Protein AF-A0A3D4M344-F1 (afdb_monomer)

Mean predicted aligned error: 6.89 Å

Secondary structure (DSSP, 8-state):
--GGGGS-GGGGTTS--TT--TTTTHHHHHHHHHHH--HHHHHHHHHHH-HHHHHHHHTT-S---HHHHHHHHHHHT--STT-TTT-----

Structure (mmCIF, N/CA/C/O backbone):
data_AF-A0A3D4M344-F1
#
_entry.id   AF-A0A3D4M344-F1
#
loop_
_atom_site.group_PDB
_atom_site.id
_atom_site.type_symbol
_atom_site.label_atom_id
_atom_site.label_alt_id
_atom_site.label_comp_id
_atom_site.label_asym_id
_atom_site.label_entity_id
_atom_site.label_seq_id
_atom_site.pdbx_PDB_ins_code
_atom_site.Cartn_x
_atom_site.Cartn_y
_atom_site.Cartn_z
_atom_site.occupancy
_atom_site.B_iso_or_equiv
_atom_site.auth_seq_id
_atom_site.auth_comp_id
_atom_site.auth_asym_id
_atom_site.auth_atom_id
_atom_site.pdbx_PDB_model_num
ATOM 1 N N . MET A 1 1 ? 8.599 -2.402 -22.671 1.00 42.34 1 MET A N 1
ATOM 2 C CA . MET A 1 1 ? 9.293 -1.695 -21.572 1.00 42.34 1 MET A CA 1
ATOM 3 C C . MET A 1 1 ? 9.049 -2.473 -20.289 1.00 42.34 1 MET A C 1
ATOM 5 O O . MET A 1 1 ? 7.898 -2.801 -20.043 1.00 42.34 1 MET A O 1
ATOM 9 N N . HIS A 1 2 ? 10.089 -2.842 -19.532 1.00 45.44 2 HIS A N 1
ATOM 10 C CA . HIS A 1 2 ? 9.912 -3.547 -18.256 1.00 45.44 2 HIS A CA 1
ATOM 11 C C . HIS A 1 2 ? 9.361 -2.562 -17.208 1.00 45.44 2 HIS A C 1
ATOM 13 O O . HIS A 1 2 ? 10.069 -1.614 -16.868 1.00 45.44 2 HIS A O 1
ATOM 19 N N . PRO A 1 3 ? 8.143 -2.768 -16.675 1.00 53.88 3 PRO A N 1
ATOM 20 C CA . PRO A 1 3 ? 7.522 -1.835 -15.728 1.00 53.88 3 PRO A CA 1
ATOM 21 C C . PRO A 1 3 ? 8.324 -1.679 -14.421 1.00 53.88 3 PRO A C 1
ATOM 23 O O . PRO A 1 3 ? 8.223 -0.667 -13.737 1.00 53.88 3 PRO A O 1
ATOM 26 N N . LEU A 1 4 ? 9.213 -2.631 -14.121 1.00 53.47 4 LEU A N 1
ATOM 27 C CA . LEU A 1 4 ? 10.108 -2.601 -12.961 1.00 53.47 4 LEU A CA 1
ATOM 28 C C . LEU A 1 4 ? 11.138 -1.464 -12.992 1.00 53.47 4 LEU A C 1
ATOM 30 O O . LEU A 1 4 ? 11.501 -0.974 -11.933 1.00 53.47 4 LEU A O 1
ATOM 34 N N . ALA A 1 5 ? 11.572 -1.004 -14.172 1.00 53.16 5 ALA A N 1
ATOM 35 C CA . ALA A 1 5 ? 12.565 0.073 -14.280 1.00 53.16 5 ALA A CA 1
ATOM 36 C C . ALA A 1 5 ? 12.030 1.441 -13.811 1.00 53.16 5 ALA A C 1
ATOM 38 O O . ALA A 1 5 ? 12.799 2.381 -13.634 1.00 53.16 5 ALA A O 1
ATOM 39 N N . GLN A 1 6 ? 10.710 1.564 -13.639 1.00 56.19 6 GLN A N 1
ATOM 40 C CA . GLN A 1 6 ? 10.058 2.782 -13.158 1.00 56.19 6 GLN A CA 1
ATOM 41 C C . GLN A 1 6 ? 9.797 2.765 -11.646 1.00 56.19 6 GLN A C 1
ATOM 43 O O . GLN A 1 6 ? 9.512 3.816 -11.068 1.00 56.19 6 GLN A O 1
ATOM 48 N N . LEU A 1 7 ? 9.905 1.598 -11.001 1.00 61.34 7 LEU A N 1
ATOM 49 C CA . LEU A 1 7 ? 9.912 1.495 -9.546 1.00 61.34 7 LEU A CA 1
ATOM 50 C C . LEU A 1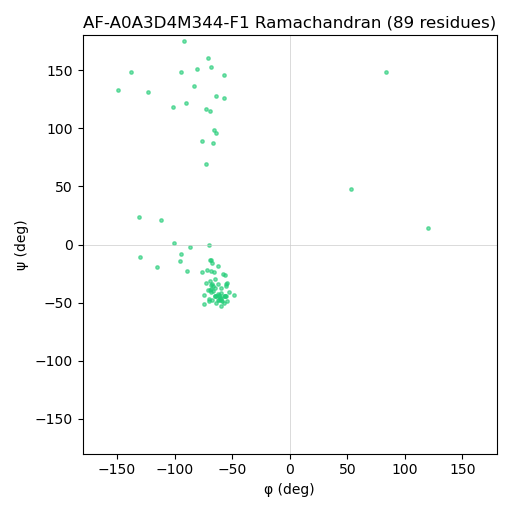 7 ? 11.336 1.769 -9.051 1.00 61.34 7 LEU A C 1
ATOM 52 O O . LEU A 1 7 ? 12.305 1.298 -9.640 1.00 61.34 7 LEU A O 1
ATOM 56 N N . GLN A 1 8 ? 11.469 2.555 -7.980 1.00 63.25 8 GLN A N 1
ATOM 57 C CA . GLN A 1 8 ? 12.775 2.824 -7.377 1.00 63.25 8 GLN A CA 1
ATOM 58 C C . GLN A 1 8 ? 13.442 1.491 -6.989 1.00 63.25 8 GLN A C 1
ATOM 60 O O . GLN A 1 8 ? 12.812 0.711 -6.272 1.00 63.25 8 GLN A O 1
ATOM 65 N N . PRO A 1 9 ? 14.685 1.218 -7.432 1.00 59.00 9 PRO A N 1
ATOM 66 C CA . PRO A 1 9 ? 15.382 -0.036 -7.129 1.00 59.00 9 PRO A CA 1
ATOM 67 C C . PRO A 1 9 ? 15.452 -0.332 -5.623 1.00 59.00 9 PRO A C 1
ATOM 69 O O . PRO A 1 9 ? 15.331 -1.482 -5.205 1.00 59.00 9 PRO A O 1
ATOM 72 N N . ASP A 1 10 ? 15.548 0.722 -4.810 1.00 61.19 10 ASP A N 1
ATOM 73 C CA . ASP A 1 10 ? 15.670 0.652 -3.350 1.00 61.19 10 ASP A CA 1
ATOM 74 C C . ASP A 1 10 ? 14.395 0.166 -2.645 1.00 61.19 10 ASP A C 1
ATOM 76 O O . ASP A 1 10 ? 14.431 -0.191 -1.468 1.00 61.19 10 ASP A O 1
ATOM 80 N N . LEU A 1 11 ? 13.251 0.119 -3.335 1.00 60.28 11 LEU A N 1
ATOM 81 C CA . LEU A 1 11 ? 11.989 -0.311 -2.728 1.00 60.28 11 LEU A CA 1
ATOM 82 C C . LEU A 1 11 ? 12.011 -1.798 -2.322 1.00 60.28 11 LEU A C 1
ATOM 84 O O . LEU A 1 11 ? 11.274 -2.216 -1.425 1.00 60.28 11 LEU A O 1
ATOM 88 N N . PHE A 1 12 ? 12.871 -2.583 -2.972 1.00 66.12 12 PHE A N 1
ATOM 89 C CA . PHE A 1 12 ? 12.913 -4.038 -2.859 1.00 66.12 12 PHE A CA 1
ATOM 90 C C . PHE A 1 12 ? 14.323 -4.577 -2.597 1.00 66.12 12 PHE A C 1
ATOM 92 O O . PHE A 1 12 ? 14.594 -5.732 -2.910 1.00 66.12 12 PHE A O 1
ATOM 99 N N . TRP A 1 13 ? 15.230 -3.768 -2.043 1.00 63.25 13 TRP A N 1
ATOM 100 C CA . TRP A 1 13 ? 16.615 -4.186 -1.784 1.00 63.25 13 TRP A CA 1
ATOM 101 C C . TRP A 1 13 ? 16.710 -5.457 -0.911 1.00 63.25 13 TRP A C 1
ATOM 103 O O . TRP A 1 13 ? 17.676 -6.207 -1.019 1.00 63.25 13 TRP A O 1
ATOM 113 N N . ASP A 1 14 ? 15.694 -5.715 -0.078 1.00 59.31 14 ASP A N 1
ATOM 114 C CA . ASP A 1 14 ? 15.579 -6.877 0.808 1.00 59.31 14 ASP A CA 1
ATOM 115 C C . ASP A 1 14 ? 14.945 -8.121 0.152 1.00 59.31 14 ASP A C 1
ATOM 117 O O . ASP A 1 14 ? 14.843 -9.171 0.786 1.00 59.31 14 ASP A O 1
ATOM 121 N N . ILE A 1 15 ? 14.519 -8.032 -1.113 1.00 62.88 15 ILE A N 1
ATOM 122 C CA . ILE A 1 15 ? 13.826 -9.105 -1.832 1.00 62.88 15 ILE A CA 1
ATOM 123 C C . ILE A 1 15 ? 14.602 -9.426 -3.106 1.00 62.88 15 ILE A C 1
ATOM 125 O O . ILE A 1 15 ? 14.933 -8.542 -3.893 1.00 62.88 15 ILE A O 1
ATOM 129 N N . ASN A 1 16 ? 14.865 -10.710 -3.357 1.00 59.72 16 ASN A N 1
ATOM 130 C CA . ASN A 1 16 ? 15.448 -11.120 -4.628 1.00 59.72 16 ASN A CA 1
ATOM 131 C C . ASN A 1 16 ? 14.440 -10.852 -5.765 1.00 59.72 16 ASN A C 1
ATOM 133 O O . ASN A 1 16 ? 13.510 -11.621 -5.987 1.00 59.72 16 ASN A O 1
ATOM 137 N N . LEU A 1 17 ? 14.621 -9.730 -6.468 1.00 61.84 17 LEU A N 1
ATOM 138 C CA . LEU A 1 17 ? 13.751 -9.237 -7.542 1.00 61.84 17 LEU A CA 1
ATOM 139 C C . LEU A 1 17 ? 13.804 -10.065 -8.832 1.00 61.84 17 LEU A C 1
ATOM 141 O O . LEU A 1 17 ? 13.108 -9.735 -9.800 1.00 61.84 17 LEU A O 1
ATOM 145 N N . THR A 1 18 ? 14.615 -11.124 -8.877 1.00 53.78 18 THR A N 1
ATOM 146 C CA . THR A 1 18 ? 14.629 -12.065 -10.001 1.00 53.78 18 THR A CA 1
ATOM 147 C C . THR A 1 18 ? 13.295 -12.817 -10.056 1.00 53.78 18 THR A C 1
ATOM 149 O O . THR A 1 18 ? 13.115 -13.876 -9.470 1.00 53.78 18 THR A O 1
ATOM 152 N N . GLY A 1 19 ? 12.316 -12.224 -10.746 1.00 65.44 19 GLY A N 1
ATOM 153 C CA . GLY A 1 19 ? 10.973 -12.785 -10.914 1.00 65.44 19 GLY A CA 1
ATOM 154 C C . GLY A 1 19 ? 9.815 -11.939 -10.377 1.00 65.44 19 GLY A C 1
ATOM 155 O O . GLY A 1 19 ? 8.707 -12.472 -10.282 1.00 65.44 19 GLY A O 1
ATOM 156 N N . LEU A 1 20 ? 10.012 -10.649 -10.048 1.00 72.94 20 LEU A N 1
ATOM 157 C CA . LEU A 1 20 ? 8.898 -9.776 -9.644 1.00 72.94 20 LEU A CA 1
ATOM 158 C C . LEU A 1 20 ? 7.900 -9.579 -10.799 1.00 72.94 20 LEU A C 1
ATOM 160 O O . LEU A 1 20 ? 8.050 -8.730 -11.675 1.00 72.94 20 LEU A O 1
ATOM 164 N N . ASP A 1 21 ? 6.857 -10.394 -10.780 1.00 84.19 21 ASP A N 1
ATOM 165 C CA . ASP A 1 21 ? 5.698 -10.311 -11.662 1.00 84.19 21 ASP A CA 1
ATOM 166 C C . ASP A 1 21 ? 4.626 -9.408 -11.031 1.00 84.19 21 ASP A C 1
ATOM 168 O O . ASP A 1 21 ? 4.166 -9.676 -9.920 1.00 84.19 21 ASP A O 1
ATOM 172 N N . TRP A 1 22 ? 4.229 -8.345 -11.738 1.00 83.94 22 TRP A N 1
ATOM 173 C CA . TRP A 1 22 ? 3.233 -7.372 -11.272 1.00 83.94 22 TRP A CA 1
ATOM 174 C C . TRP A 1 22 ? 1.874 -8.015 -10.984 1.00 83.94 22 TRP A C 1
ATOM 176 O O . TRP A 1 22 ? 1.222 -7.713 -9.991 1.00 83.94 22 TRP A O 1
ATOM 186 N N . ASN A 1 23 ? 1.458 -8.988 -11.787 1.00 85.69 23 ASN A N 1
ATOM 187 C CA . ASN A 1 23 ? 0.172 -9.642 -11.585 1.00 85.69 23 ASN A CA 1
ATOM 188 C C . ASN A 1 23 ? 0.213 -10.607 -10.399 1.00 85.69 23 ASN A C 1
ATOM 190 O O . ASN A 1 23 ? -0.711 -10.616 -9.578 1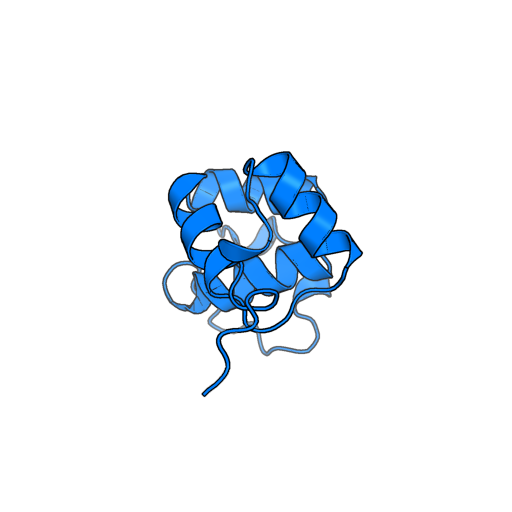.00 85.69 23 ASN A O 1
ATOM 194 N N . LYS A 1 24 ?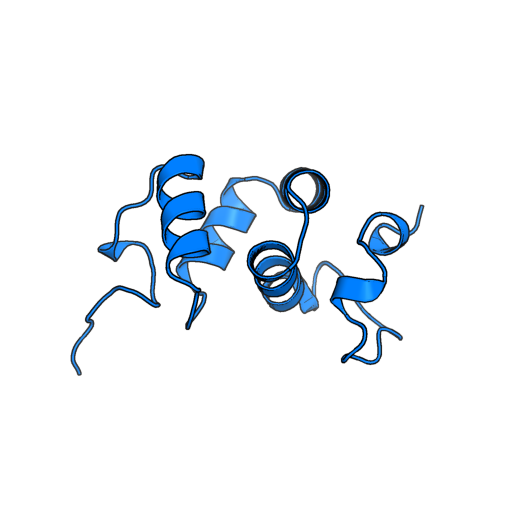 1.283 -11.403 -10.290 1.00 86.38 24 LYS A N 1
ATOM 195 C CA . LYS A 1 24 ? 1.429 -12.403 -9.217 1.00 86.38 24 LYS A CA 1
ATOM 196 C C . LYS A 1 24 ? 1.719 -11.765 -7.861 1.00 86.38 24 LYS A C 1
ATOM 198 O O . LYS A 1 24 ? 1.243 -12.267 -6.848 1.00 86.38 24 LYS A O 1
ATOM 203 N N . HIS A 1 25 ? 2.440 -10.646 -7.837 1.00 89.69 25 HIS A N 1
ATOM 204 C CA . HIS A 1 25 ? 2.915 -10.001 -6.607 1.00 89.69 25 HIS A CA 1
ATOM 205 C C . HIS A 1 25 ? 2.249 -8.650 -6.330 1.00 89.69 25 HIS A C 1
ATOM 207 O O . HIS A 1 25 ? 2.780 -7.848 -5.565 1.00 89.69 25 HIS A O 1
ATOM 213 N N . LYS A 1 26 ? 1.075 -8.386 -6.916 1.00 91.12 26 LYS A N 1
ATOM 214 C CA . LYS A 1 26 ? 0.354 -7.111 -6.772 1.00 91.12 26 LYS A CA 1
ATOM 215 C C . LYS A 1 26 ? 0.222 -6.622 -5.331 1.00 91.12 26 LYS A C 1
ATOM 217 O O . LYS A 1 26 ? 0.458 -5.451 -5.076 1.00 91.12 26 LYS A O 1
ATOM 222 N N . GLN A 1 27 ? -0.108 -7.504 -4.385 1.00 91.38 27 GLN A N 1
ATOM 223 C CA . GLN A 1 27 ? -0.261 -7.115 -2.982 1.00 91.38 27 GLN A CA 1
ATOM 224 C C . GLN A 1 27 ? 1.064 -6.624 -2.389 1.00 91.38 27 GLN A C 1
ATOM 226 O O . GLN A 1 27 ? 1.117 -5.514 -1.872 1.00 91.38 27 GLN A O 1
ATOM 231 N N . LEU A 1 28 ? 2.136 -7.404 -2.558 1.00 89.88 28 LEU A N 1
ATOM 232 C CA . LEU A 1 28 ? 3.479 -7.039 -2.110 1.00 89.88 28 LEU A CA 1
ATOM 233 C C . LEU A 1 28 ? 3.934 -5.706 -2.720 1.00 89.88 28 LEU A C 1
ATOM 235 O O . LEU A 1 28 ? 4.475 -4.857 -2.020 1.00 89.88 28 LEU A O 1
ATOM 239 N N . ILE A 1 29 ? 3.704 -5.506 -4.020 1.00 91.50 29 ILE A N 1
ATOM 240 C CA . ILE A 1 29 ? 4.077 -4.265 -4.710 1.00 91.50 29 ILE A CA 1
ATOM 241 C C . ILE A 1 29 ? 3.328 -3.073 -4.112 1.00 91.50 29 ILE A C 1
ATOM 243 O O . ILE A 1 29 ? 3.952 -2.063 -3.804 1.00 91.50 29 ILE A O 1
ATOM 247 N N . VAL A 1 30 ? 2.011 -3.185 -3.920 1.00 93.75 30 VAL A N 1
ATOM 248 C CA . VAL A 1 30 ? 1.195 -2.095 -3.365 1.00 93.75 30 VAL A CA 1
ATOM 249 C C . VAL A 1 30 ? 1.607 -1.760 -1.935 1.00 93.75 30 VAL A C 1
ATOM 251 O O . VAL A 1 30 ? 1.776 -0.583 -1.630 1.00 93.75 30 VAL A O 1
ATOM 254 N N . GLU A 1 31 ? 1.825 -2.767 -1.087 1.00 92.69 31 GLU A N 1
ATOM 255 C CA . GLU A 1 31 ? 2.309 -2.574 0.286 1.00 92.69 31 GLU A CA 1
ATOM 256 C C . GLU A 1 31 ? 3.645 -1.816 0.294 1.00 92.69 31 GLU A C 1
ATOM 258 O O . GLU A 1 31 ? 3.757 -0.763 0.918 1.00 92.69 31 GLU A O 1
ATOM 263 N N . ARG A 1 32 ? 4.630 -2.255 -0.502 1.00 90.69 32 ARG A N 1
ATOM 264 C CA . ARG A 1 32 ? 5.946 -1.594 -0.563 1.00 90.69 32 ARG A CA 1
ATOM 265 C C . ARG A 1 32 ? 5.892 -0.180 -1.123 1.00 90.69 32 ARG A C 1
ATOM 267 O O . ARG A 1 32 ? 6.626 0.693 -0.661 1.00 90.69 32 ARG A O 1
ATOM 274 N N . VAL A 1 33 ? 5.037 0.061 -2.114 1.00 92.75 33 VAL A N 1
ATOM 275 C CA . VAL A 1 33 ? 4.863 1.396 -2.697 1.00 92.75 33 VAL A CA 1
ATOM 276 C C . VAL A 1 33 ? 4.213 2.352 -1.701 1.00 92.75 33 VAL A C 1
ATOM 278 O O . VAL A 1 33 ? 4.587 3.520 -1.684 1.00 92.75 33 VAL A O 1
ATOM 281 N N . LEU A 1 34 ? 3.294 1.880 -0.859 1.00 93.25 34 LEU A N 1
ATOM 282 C CA . LEU A 1 34 ? 2.715 2.701 0.206 1.00 93.25 34 LEU A CA 1
ATOM 283 C C . LEU A 1 34 ? 3.727 2.992 1.314 1.00 93.25 34 LEU A C 1
ATOM 285 O O . LEU A 1 34 ? 3.876 4.145 1.698 1.00 93.25 34 LEU A O 1
ATOM 289 N N . GLU A 1 35 ? 4.452 1.975 1.778 1.00 91.00 35 GLU A N 1
ATOM 290 C CA . GLU A 1 35 ? 5.383 2.111 2.905 1.00 91.00 35 GLU A CA 1
ATOM 291 C C . GLU A 1 35 ? 6.623 2.951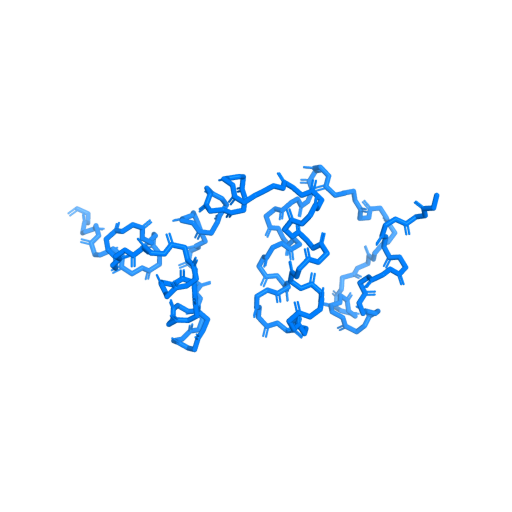 2.573 1.00 91.00 35 GLU A C 1
ATOM 293 O O . GLU A 1 35 ? 7.139 3.681 3.421 1.00 91.00 35 GLU A O 1
ATOM 298 N N . ARG A 1 36 ? 7.167 2.796 1.359 1.00 88.62 36 ARG A N 1
ATOM 299 C CA . ARG A 1 36 ? 8.498 3.322 0.997 1.00 88.62 36 ARG A CA 1
ATOM 300 C C . ARG A 1 36 ? 8.507 4.128 -0.298 1.00 88.62 36 ARG A C 1
ATOM 302 O O . ARG A 1 36 ? 9.523 4.735 -0.631 1.00 88.62 36 ARG A O 1
ATOM 309 N N . GLY A 1 37 ? 7.421 4.101 -1.065 1.00 87.56 37 GLY A N 1
ATOM 310 C CA . GLY A 1 37 ? 7.384 4.674 -2.403 1.00 87.56 37 GLY A CA 1
ATOM 311 C C . GLY A 1 37 ? 7.180 6.183 -2.398 1.00 87.56 37 GLY A C 1
ATOM 312 O O . GLY A 1 37 ? 6.524 6.763 -1.537 1.00 87.56 37 GLY A O 1
ATOM 313 N N . SER A 1 38 ? 7.713 6.838 -3.427 1.00 90.75 38 SER A N 1
ATOM 314 C CA . SER A 1 38 ? 7.351 8.224 -3.720 1.00 90.75 38 SER A CA 1
ATOM 315 C C . SER A 1 38 ? 5.918 8.324 -4.260 1.00 90.75 38 SER A C 1
ATOM 317 O O . SER A 1 38 ? 5.391 7.371 -4.840 1.00 90.75 38 SER A O 1
ATOM 319 N N . TYR A 1 39 ? 5.313 9.515 -4.193 1.00 91.81 39 TYR A N 1
ATOM 320 C CA . TYR A 1 39 ? 4.015 9.765 -4.834 1.00 91.81 39 TYR A CA 1
ATOM 321 C C . TYR A 1 39 ? 4.031 9.441 -6.338 1.00 91.81 39 TYR A C 1
ATOM 323 O O . TYR A 1 39 ? 3.065 8.900 -6.869 1.00 91.81 39 TYR A O 1
ATOM 331 N N . LYS A 1 40 ? 5.153 9.691 -7.028 1.00 91.88 40 LYS A N 1
ATOM 332 C CA . LYS A 1 40 ? 5.328 9.311 -8.438 1.00 91.88 40 LYS A CA 1
ATOM 333 C C . LYS A 1 40 ? 5.214 7.794 -8.625 1.00 91.88 40 LYS A C 1
ATOM 335 O O . LYS A 1 40 ? 4.506 7.340 -9.518 1.00 91.88 40 LYS A O 1
ATOM 340 N N . THR A 1 41 ? 5.873 7.020 -7.767 1.00 88.31 41 THR A N 1
ATOM 341 C CA . THR A 1 41 ? 5.817 5.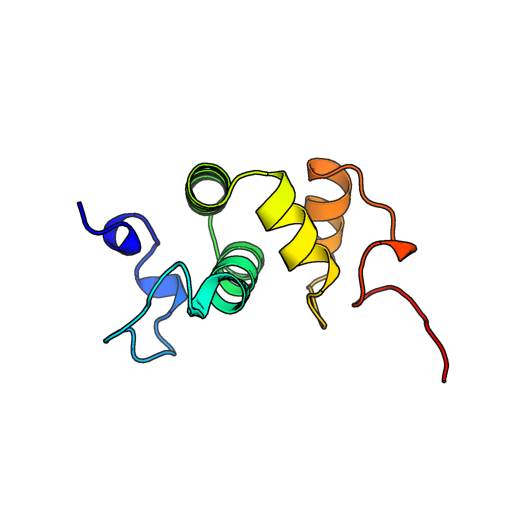550 -7.770 1.00 88.31 41 THR A CA 1
ATOM 342 C C . THR A 1 41 ? 4.396 5.051 -7.501 1.00 88.31 41 THR A C 1
ATOM 344 O O . THR A 1 41 ? 3.907 4.150 -8.185 1.00 88.31 41 THR A O 1
ATOM 347 N N . PHE A 1 42 ? 3.704 5.677 -6.548 1.00 94.44 42 PHE A N 1
ATOM 348 C CA . PHE A 1 42 ? 2.300 5.398 -6.260 1.00 94.44 42 PHE A CA 1
ATOM 349 C C . PHE A 1 42 ? 1.401 5.648 -7.477 1.00 94.44 42 PHE A C 1
ATOM 351 O O . PHE A 1 42 ? 0.606 4.782 -7.831 1.00 94.44 42 PHE A O 1
ATOM 358 N N . ARG A 1 43 ? 1.580 6.774 -8.177 1.00 95.00 43 ARG A N 1
ATOM 359 C CA . ARG A 1 43 ? 0.829 7.102 -9.401 1.00 95.00 43 ARG A CA 1
ATOM 360 C C . ARG A 1 43 ? 1.060 6.097 -10.526 1.00 95.00 43 ARG A C 1
ATOM 362 O O . ARG A 1 43 ? 0.089 5.642 -11.112 1.00 95.00 43 ARG A O 1
ATOM 369 N N . ILE A 1 44 ? 2.303 5.676 -10.762 1.00 93.06 44 ILE A N 1
ATOM 370 C CA . ILE A 1 44 ? 2.617 4.618 -11.743 1.00 93.06 44 ILE A CA 1
ATOM 371 C C . ILE A 1 44 ? 1.904 3.308 -11.377 1.00 93.06 44 ILE A C 1
ATOM 373 O O . ILE A 1 44 ? 1.357 2.617 -12.233 1.00 93.06 44 ILE A O 1
ATOM 377 N N . THR A 1 45 ? 1.889 2.974 -10.088 1.00 93.50 45 THR A N 1
ATOM 378 C CA . THR A 1 45 ? 1.234 1.762 -9.580 1.00 93.50 45 THR A CA 1
ATOM 379 C C . THR A 1 45 ? -0.287 1.835 -9.750 1.00 93.50 45 THR A C 1
ATOM 381 O O . THR A 1 45 ? -0.912 0.852 -10.151 1.00 93.50 45 THR A O 1
ATOM 384 N N . GLU A 1 46 ? -0.887 3.002 -9.503 1.00 95.38 46 GLU A N 1
ATOM 385 C CA . GLU A 1 46 ? -2.306 3.256 -9.767 1.00 95.38 46 GLU A CA 1
ATOM 386 C C . GLU A 1 46 ? -2.631 3.189 -11.264 1.00 95.38 46 GLU A C 1
ATOM 388 O O . GLU A 1 46 ? -3.624 2.571 -11.633 1.00 95.38 46 GLU A O 1
ATOM 393 N N . GLU A 1 47 ? -1.807 3.780 -12.128 1.00 94.88 47 GLU A N 1
ATOM 394 C CA . GLU A 1 47 ? -1.983 3.739 -13.586 1.00 94.88 47 GLU A CA 1
ATOM 395 C C . GLU A 1 47 ? -1.896 2.308 -14.129 1.00 94.88 47 GLU A C 1
ATOM 397 O O . GLU A 1 47 ? -2.618 1.958 -15.061 1.00 94.88 47 GLU A O 1
ATOM 402 N N . HIS A 1 48 ? -1.056 1.465 -13.523 1.00 93.25 48 HIS A N 1
ATOM 403 C CA . HIS A 1 48 ? -0.898 0.071 -13.924 1.00 93.25 48 HIS A CA 1
ATOM 404 C C . HIS A 1 48 ? -2.073 -0.822 -13.498 1.00 93.25 48 HIS A C 1
ATOM 406 O O . HIS A 1 48 ? -2.607 -1.563 -14.321 1.00 93.25 48 HIS A O 1
ATOM 412 N N . TYR A 1 49 ? -2.474 -0.787 -12.222 1.00 94.88 49 TYR A N 1
ATOM 413 C CA . TYR A 1 49 ? -3.532 -1.673 -11.713 1.00 94.88 49 TYR A CA 1
ATOM 414 C C . TYR A 1 49 ? -4.941 -1.090 -11.847 1.00 94.88 49 TYR A C 1
ATOM 416 O O . TYR A 1 49 ? -5.921 -1.834 -11.841 1.00 94.88 49 TYR A O 1
ATOM 424 N N . GLY A 1 50 ? -5.061 0.230 -11.941 1.00 95.88 50 GLY A N 1
ATOM 425 C CA . GLY A 1 50 ? -6.319 0.951 -11.828 1.00 95.88 50 GLY A CA 1
ATOM 426 C C . GLY A 1 50 ? -6.717 1.219 -10.374 1.00 95.88 50 GLY A C 1
ATOM 427 O O . GLY A 1 50 ? -6.460 0.432 -9.456 1.00 95.88 50 GLY A O 1
ATOM 428 N N . LYS A 1 51 ? -7.409 2.345 -10.172 1.00 95.88 51 LYS A N 1
ATOM 429 C CA . LYS A 1 51 ? -7.790 2.859 -8.848 1.00 95.88 51 LYS A CA 1
ATOM 430 C C . LYS A 1 51 ? -8.599 1.856 -8.016 1.00 95.88 51 LYS A C 1
ATOM 432 O O . LYS A 1 51 ? -8.296 1.658 -6.843 1.00 95.88 51 LYS A O 1
ATOM 437 N N . GLU A 1 52 ? -9.583 1.188 -8.616 1.00 96.12 52 GLU A N 1
ATOM 438 C CA . GLU A 1 52 ? -10.448 0.229 -7.908 1.00 96.12 52 GLU A CA 1
ATOM 439 C C . GLU A 1 52 ? -9.705 -1.039 -7.476 1.00 96.12 52 GLU A C 1
ATOM 441 O O . GLU A 1 52 ? -9.907 -1.542 -6.369 1.00 96.12 52 GLU A O 1
ATOM 446 N N . VAL A 1 53 ? -8.795 -1.543 -8.314 1.00 95.88 53 VAL A N 1
ATOM 447 C CA . VAL A 1 53 ? -7.953 -2.693 -7.960 1.00 95.88 53 VAL A CA 1
ATOM 448 C C . VAL A 1 53 ? -7.033 -2.321 -6.802 1.00 95.88 53 VAL A C 1
ATOM 450 O O . VAL A 1 53 ? -6.948 -3.077 -5.834 1.00 95.88 53 VAL A O 1
ATOM 453 N N . LEU A 1 54 ? -6.412 -1.138 -6.858 1.00 96.62 54 LEU A N 1
ATOM 454 C CA . LEU A 1 54 ? -5.563 -0.630 -5.782 1.00 96.62 54 LEU A CA 1
ATOM 455 C C . LEU A 1 54 ? -6.346 -0.507 -4.473 1.00 96.62 54 LEU A C 1
ATOM 457 O O . LEU A 1 54 ? -5.924 -1.043 -3.451 1.00 96.62 54 LEU A O 1
ATOM 461 N N . LYS A 1 55 ? -7.534 0.104 -4.523 1.00 96.81 55 LYS A N 1
ATOM 462 C CA . LYS A 1 55 ? -8.442 0.247 -3.377 1.00 96.81 55 LYS A CA 1
ATOM 463 C C . LYS A 1 55 ? -8.777 -1.110 -2.751 1.00 96.81 55 LYS A C 1
ATOM 465 O O . LYS A 1 55 ? -8.719 -1.261 -1.534 1.00 96.81 55 LYS A O 1
ATOM 470 N N . ASN A 1 56 ? -9.079 -2.118 -3.569 1.00 96.62 56 ASN A N 1
ATOM 471 C CA . ASN A 1 56 ? -9.404 -3.468 -3.099 1.00 96.62 56 ASN A CA 1
ATOM 472 C C . ASN A 1 56 ? -8.214 -4.215 -2.490 1.00 96.62 56 ASN A C 1
ATOM 474 O O . ASN A 1 56 ? -8.415 -5.036 -1.594 1.00 96.62 56 ASN A O 1
ATOM 478 N N . ILE A 1 57 ? -6.997 -3.960 -2.969 1.00 96.06 57 ILE A N 1
ATOM 479 C CA . ILE A 1 57 ? -5.774 -4.495 -2.360 1.00 96.06 57 ILE A CA 1
ATOM 480 C C . ILE A 1 57 ? -5.540 -3.812 -1.009 1.00 96.06 57 ILE A C 1
ATOM 482 O O . ILE A 1 57 ? -5.382 -4.502 -0.007 1.00 96.06 57 ILE A O 1
ATOM 486 N N . ILE A 1 58 ? -5.616 -2.479 -0.965 1.00 96.50 58 ILE A N 1
ATOM 487 C CA . ILE A 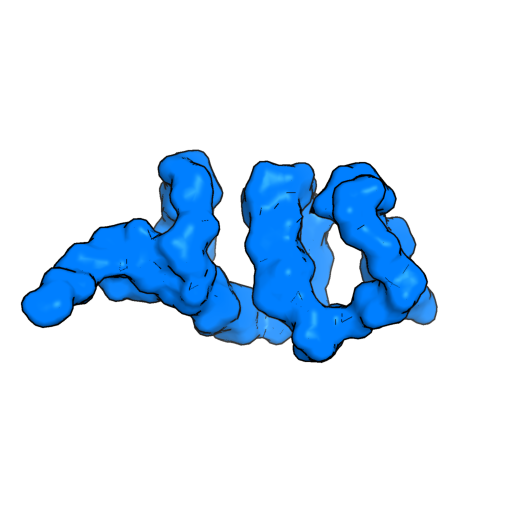1 58 ? -5.371 -1.659 0.232 1.00 96.50 58 ILE A CA 1
ATOM 488 C C . ILE A 1 58 ? -6.265 -2.064 1.403 1.00 96.50 58 ILE A C 1
ATOM 490 O O . ILE A 1 58 ? -5.781 -2.241 2.518 1.00 96.50 58 ILE A O 1
ATOM 494 N N . ARG A 1 59 ? -7.560 -2.291 1.151 1.00 95.81 59 ARG A N 1
ATOM 495 C CA . ARG A 1 59 ? -8.509 -2.741 2.184 1.00 95.81 59 ARG A CA 1
ATOM 496 C C . ARG A 1 59 ? -8.109 -4.053 2.865 1.00 95.81 59 ARG A C 1
ATOM 498 O O . ARG A 1 59 ? -8.537 -4.306 3.986 1.00 95.81 59 ARG A O 1
ATOM 505 N N . LYS A 1 60 ? -7.323 -4.899 2.193 1.00 94.75 60 LYS A N 1
ATOM 506 C CA . LYS A 1 60 ? -6.923 -6.231 2.671 1.00 94.75 60 LYS A CA 1
ATOM 507 C C . LYS A 1 60 ? -5.580 -6.241 3.394 1.00 94.75 60 LYS A C 1
ATOM 509 O O . LYS A 1 60 ? -5.236 -7.279 3.955 1.00 94.75 60 LYS A O 1
ATOM 514 N N . ILE A 1 61 ? -4.842 -5.132 3.385 1.00 94.25 61 ILE A N 1
ATOM 515 C CA . ILE A 1 61 ? -3.539 -5.041 4.042 1.00 94.25 61 ILE A CA 1
ATOM 516 C C . ILE A 1 61 ? -3.733 -5.211 5.556 1.00 94.25 61 ILE A C 1
ATOM 518 O O . ILE A 1 61 ? -4.564 -4.543 6.172 1.00 94.25 61 ILE A O 1
ATOM 522 N N . SER A 1 62 ? -2.979 -6.139 6.150 1.00 91.38 62 SER A N 1
ATOM 523 C CA . SER A 1 62 ? -3.104 -6.498 7.572 1.00 91.38 62 SER A CA 1
ATOM 524 C C . SER A 1 62 ? -2.472 -5.472 8.510 1.00 91.38 62 SER A C 1
ATOM 526 O O . SER A 1 62 ? -2.861 -5.392 9.671 1.00 91.38 62 SER A O 1
ATOM 528 N N . TYR A 1 63 ? -1.516 -4.685 8.019 1.00 91.69 63 TYR A N 1
ATOM 529 C CA . TYR A 1 63 ? -0.842 -3.642 8.781 1.00 91.69 63 TYR A CA 1
ATOM 530 C C . TYR A 1 63 ? -0.414 -2.496 7.860 1.00 91.69 63 TYR A C 1
ATOM 532 O O . TYR A 1 63 ? 0.176 -2.735 6.814 1.00 91.69 63 TYR A O 1
ATOM 540 N N . MET A 1 64 ? -0.689 -1.257 8.260 1.00 94.12 64 MET A N 1
ATOM 541 C CA . MET A 1 64 ? -0.195 -0.045 7.603 1.00 94.12 64 MET A CA 1
ATOM 542 C C . MET A 1 64 ? 0.233 0.956 8.673 1.00 94.12 64 MET A C 1
ATOM 544 O O . MET A 1 64 ? -0.372 1.014 9.748 1.00 94.12 64 MET A O 1
ATOM 548 N N . HIS A 1 65 ? 1.242 1.781 8.390 1.00 93.06 65 HIS A N 1
ATOM 549 C CA . HIS A 1 65 ? 1.612 2.847 9.316 1.00 93.06 65 HIS A CA 1
ATOM 550 C C . HIS A 1 65 ? 0.512 3.927 9.392 1.00 93.06 65 HIS A C 1
ATOM 552 O O . HIS A 1 65 ? -0.189 4.169 8.406 1.00 93.06 65 HIS A O 1
ATOM 558 N N . PRO A 1 66 ? 0.376 4.654 10.521 1.00 94.19 66 PRO A N 1
ATOM 559 C CA . PRO A 1 66 ? -0.651 5.693 10.682 1.00 94.19 66 PRO A CA 1
ATOM 560 C C . PRO A 1 66 ? -0.632 6.777 9.596 1.00 94.19 66 PRO A C 1
ATOM 562 O O . PRO A 1 66 ? -1.682 7.289 9.196 1.00 94.19 66 PRO A O 1
ATOM 565 N N . ARG A 1 67 ? 0.564 7.112 9.092 1.00 94.31 67 ARG A N 1
ATOM 566 C CA . ARG A 1 67 ? 0.737 8.034 7.964 1.00 94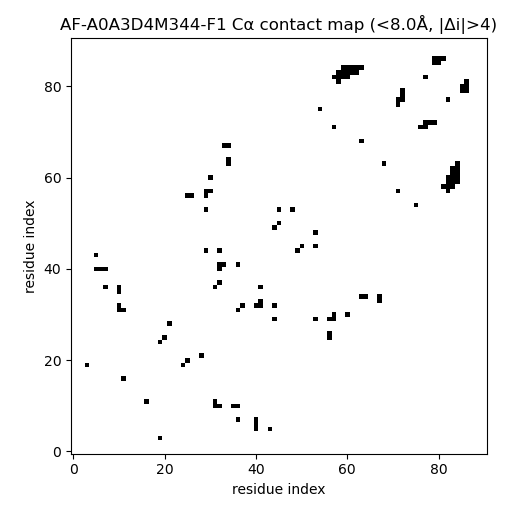.31 67 ARG A CA 1
ATOM 567 C C . ARG A 1 67 ? 0.069 7.492 6.697 1.00 94.31 67 ARG A C 1
ATOM 569 O O . ARG A 1 67 ? -0.685 8.221 6.058 1.00 94.31 67 ARG A O 1
ATOM 576 N N . ASP A 1 68 ? 0.306 6.227 6.377 1.00 95.00 68 ASP A N 1
ATOM 577 C CA . ASP A 1 68 ? -0.182 5.594 5.151 1.00 95.00 68 ASP A CA 1
ATOM 578 C C . ASP A 1 68 ? -1.693 5.381 5.226 1.00 95.00 68 ASP A C 1
ATOM 580 O O . ASP A 1 68 ? -2.403 5.688 4.272 1.00 95.00 68 ASP A O 1
ATOM 584 N N . ILE A 1 69 ? -2.208 4.988 6.400 1.00 95.75 69 ILE A N 1
ATOM 585 C CA . ILE A 1 69 ? -3.650 4.939 6.693 1.00 95.75 69 ILE A CA 1
ATOM 586 C C . ILE A 1 69 ? -4.297 6.300 6.418 1.00 95.75 69 ILE A C 1
ATOM 588 O O . ILE A 1 69 ? -5.319 6.380 5.735 1.00 95.75 69 ILE A O 1
ATOM 592 N N . SER A 1 70 ? -3.701 7.382 6.926 1.00 96.25 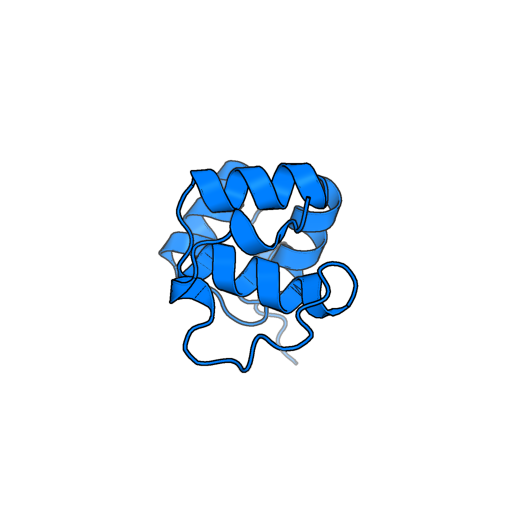70 SER A N 1
ATOM 593 C CA . SER A 1 70 ? -4.230 8.736 6.718 1.00 96.25 70 SER A CA 1
ATOM 594 C C . SER A 1 70 ? -4.250 9.101 5.233 1.00 96.25 70 SER A C 1
ATOM 596 O O . SER A 1 70 ? -5.258 9.600 4.731 1.00 96.25 70 SER A O 1
ATOM 598 N N . PHE A 1 71 ? -3.168 8.792 4.515 1.00 96.00 71 PHE A N 1
ATOM 599 C CA . PHE A 1 71 ? -3.071 9.012 3.077 1.00 96.00 71 PHE A CA 1
ATOM 600 C C . PHE A 1 71 ? -4.152 8.246 2.301 1.00 96.00 71 PHE A C 1
ATOM 602 O O . PHE A 1 71 ? -4.903 8.863 1.543 1.00 96.00 71 PHE A O 1
ATOM 609 N N . VAL A 1 72 ? -4.288 6.931 2.504 1.00 96.56 72 VAL A N 1
ATOM 610 C CA . VAL A 1 72 ? -5.243 6.117 1.732 1.00 96.56 72 VAL A CA 1
ATOM 611 C C . VAL A 1 72 ? -6.695 6.466 2.054 1.00 96.56 72 VAL A C 1
ATOM 613 O O . VAL A 1 72 ? -7.525 6.467 1.144 1.00 96.56 72 VAL A O 1
ATOM 616 N N . LYS A 1 73 ? -7.012 6.830 3.305 1.00 96.88 73 LYS A N 1
ATOM 617 C CA . LYS A 1 73 ? -8.353 7.304 3.680 1.00 96.88 73 LYS A CA 1
ATOM 618 C C . LYS A 1 73 ? -8.742 8.554 2.905 1.00 96.88 73 LYS A C 1
ATOM 620 O O . LYS A 1 73 ? -9.824 8.592 2.326 1.00 96.88 73 LYS A O 1
ATOM 625 N N . ILE A 1 74 ? -7.849 9.538 2.833 1.00 96.94 74 ILE A N 1
ATOM 626 C CA . ILE A 1 74 ? -8.094 10.782 2.093 1.00 96.94 74 ILE A CA 1
ATOM 627 C C . ILE A 1 74 ? -8.156 10.504 0.585 1.00 96.94 74 ILE A C 1
ATOM 629 O O . ILE A 1 74 ? -9.096 10.924 -0.088 1.00 96.94 74 ILE A O 1
ATOM 633 N N . TYR A 1 75 ? -7.190 9.756 0.051 1.00 97.00 75 TYR A N 1
ATOM 634 C CA . TYR A 1 75 ? -7.047 9.538 -1.389 1.00 97.00 75 TYR A CA 1
ATOM 635 C C . TYR A 1 75 ? -8.181 8.692 -1.999 1.00 97.00 75 TYR A C 1
ATOM 637 O O . TYR A 1 75 ? -8.677 8.978 -3.096 1.00 97.00 75 TYR A O 1
ATOM 645 N N . PHE A 1 76 ? -8.609 7.644 -1.291 1.00 95.94 76 PHE A N 1
ATOM 646 C CA . PHE A 1 76 ? -9.654 6.718 -1.740 1.00 95.94 76 PHE A CA 1
ATOM 647 C C . PHE A 1 76 ? -11.028 6.984 -1.121 1.00 95.94 76 PHE A C 1
ATOM 649 O O . PHE A 1 76 ? -11.969 6.247 -1.438 1.00 95.94 76 PHE A O 1
ATOM 656 N N . GLN A 1 77 ? -11.138 8.017 -0.276 1.00 96.12 77 GLN A N 1
ATOM 657 C CA . GLN A 1 77 ? -12.340 8.346 0.494 1.00 96.12 77 GLN A CA 1
ATOM 658 C C . GLN A 1 77 ? -12.834 7.135 1.305 1.00 96.12 77 GLN A C 1
ATOM 660 O O . GLN A 1 77 ? -14.002 6.760 1.243 1.00 96.12 77 GLN A O 1
ATOM 665 N N . LEU A 1 78 ? -11.906 6.476 2.005 1.00 94.88 78 LEU A N 1
ATOM 666 C CA . LEU A 1 78 ? -12.172 5.301 2.841 1.00 94.88 78 LEU A CA 1
ATOM 667 C C . LEU A 1 78 ? -12.395 5.703 4.298 1.00 94.88 78 LEU A C 1
ATOM 669 O O . LEU A 1 78 ? -11.767 6.641 4.801 1.00 94.88 78 LEU A O 1
ATOM 673 N N . GLN A 1 79 ? -13.238 4.943 4.988 1.00 94.12 79 GLN A N 1
ATOM 674 C CA . GLN A 1 79 ? -13.386 5.022 6.437 1.00 94.12 79 GLN A CA 1
ATOM 675 C C . GLN A 1 79 ? -12.448 4.031 7.139 1.00 94.12 79 GLN A C 1
ATOM 677 O O . GLN A 1 79 ? -11.709 3.280 6.503 1.00 94.12 79 GLN A O 1
ATOM 682 N N . THR A 1 80 ? -12.404 4.074 8.468 1.00 90.38 80 THR A N 1
ATOM 683 C CA . THR A 1 80 ? -11.525 3.193 9.255 1.00 90.38 80 THR A CA 1
ATOM 684 C C . THR A 1 80 ? -11.966 1.731 9.129 1.00 90.38 80 THR A C 1
ATOM 686 O O . THR A 1 80 ? -11.134 0.834 9.037 1.00 90.38 80 THR A O 1
ATOM 689 N N . GLU A 1 81 ? -13.272 1.507 9.048 1.00 91.69 81 GLU A N 1
ATOM 690 C CA . GLU A 1 81 ? -13.934 0.204 8.986 1.00 91.69 81 GLU A CA 1
ATOM 691 C C . GLU A 1 81 ? -13.720 -0.487 7.632 1.00 91.69 81 GLU A C 1
ATOM 693 O O . GLU A 1 81 ? -13.796 -1.709 7.540 1.00 91.69 81 GLU A O 1
ATOM 698 N N . ASP A 1 82 ? -13.404 0.283 6.584 1.00 93.06 82 ASP A N 1
ATOM 699 C CA . ASP A 1 82 ? -13.020 -0.250 5.274 1.00 93.06 82 ASP A CA 1
ATOM 700 C C . ASP A 1 82 ? -11.657 -0.964 5.301 1.00 93.06 82 ASP A C 1
ATOM 702 O O . ASP A 1 82 ? -11.355 -1.747 4.397 1.00 93.06 82 ASP A O 1
ATOM 706 N N . LEU A 1 83 ? -10.796 -0.642 6.271 1.00 94.25 83 LEU A N 1
ATOM 707 C CA . LEU A 1 83 ? -9.412 -1.104 6.319 1.00 94.25 83 LEU A CA 1
ATOM 708 C C . LEU A 1 83 ? -9.271 -2.259 7.306 1.00 94.25 83 LEU A C 1
ATOM 710 O O . LEU A 1 83 ? -9.438 -2.071 8.510 1.00 94.25 83 LEU A O 1
ATOM 714 N N . ARG A 1 84 ? -8.859 -3.436 6.820 1.00 92.69 84 ARG A N 1
ATOM 715 C CA . ARG A 1 84 ? -8.645 -4.630 7.656 1.00 92.69 84 ARG A CA 1
ATOM 716 C C . ARG A 1 84 ? -7.718 -4.369 8.846 1.00 92.69 84 ARG A C 1
ATOM 718 O O . ARG A 1 84 ? -7.983 -4.862 9.935 1.00 92.69 84 ARG A O 1
ATOM 725 N N . CYS A 1 85 ? -6.647 -3.600 8.648 1.00 90.81 85 CYS A N 1
ATOM 726 C CA . CYS A 1 85 ? -5.688 -3.271 9.705 1.00 90.81 85 CYS A CA 1
ATOM 727 C C . CYS A 1 85 ? -6.255 -2.365 10.811 1.00 90.81 85 CYS A C 1
ATOM 729 O O . CYS A 1 85 ? -5.636 -2.242 11.864 1.00 90.81 85 CYS A O 1
ATOM 731 N N . CYS A 1 86 ? -7.396 -1.712 10.572 1.00 86.31 86 CYS A N 1
ATOM 732 C CA . CYS A 1 86 ? -8.016 -0.779 11.511 1.00 86.31 86 CYS A CA 1
ATOM 733 C C . CYS A 1 86 ? -9.379 -1.258 12.023 1.00 86.31 86 CYS A C 1
ATOM 735 O O . CYS A 1 86 ? -9.851 -0.769 13.048 1.00 86.31 86 CYS A O 1
ATOM 737 N N . SER A 1 87 ? -10.025 -2.193 11.327 1.00 76.94 87 SER A N 1
ATOM 738 C CA . SER A 1 87 ? -11.269 -2.794 11.781 1.00 76.94 87 SER A CA 1
ATOM 739 C C . SER A 1 87 ? -10.995 -3.678 12.996 1.00 76.94 87 SER A C 1
ATOM 741 O O . SER A 1 87 ? -10.337 -4.714 12.884 1.00 76.94 87 SER A O 1
ATOM 743 N N . THR A 1 88 ? -11.536 -3.309 14.155 1.00 61.19 88 THR A N 1
ATOM 744 C CA . THR A 1 88 ? -11.658 -4.205 15.308 1.00 61.19 88 THR A CA 1
ATOM 745 C C . THR A 1 88 ? -12.756 -5.228 15.019 1.00 61.19 88 THR A C 1
ATOM 747 O O . THR A 1 88 ? -13.840 -5.171 15.598 1.00 61.19 88 THR A O 1
ATOM 750 N N . VAL A 1 89 ? -12.521 -6.149 14.084 1.00 56.19 89 VAL A N 1
ATOM 751 C CA . VAL A 1 89 ? -13.324 -7.373 14.041 1.00 56.19 89 VAL A CA 1
ATOM 752 C C . VAL A 1 89 ? -12.781 -8.235 15.172 1.00 56.19 89 VAL A C 1
ATOM 754 O O . VAL A 1 89 ? -11.789 -8.943 15.008 1.00 56.19 89 VAL A O 1
ATOM 757 N N . GLY A 1 90 ? -13.357 -8.050 16.361 1.00 49.75 90 GLY A N 1
ATOM 758 C CA . GLY A 1 90 ? -13.134 -8.961 17.475 1.00 49.75 90 GLY A CA 1
ATOM 759 C C . GLY A 1 90 ? -13.529 -10.384 17.057 1.00 49.75 90 GLY A C 1
ATOM 760 O O . GLY A 1 90 ? -14.437 -10.520 16.230 1.00 49.75 90 GLY A O 1
ATOM 761 N N . PRO A 1 91 ? -12.826 -11.419 17.550 1.00 51.00 91 PRO A N 1
ATOM 762 C CA . PRO A 1 91 ? -13.280 -12.799 17.402 1.00 51.00 91 PRO A CA 1
ATOM 763 C C . PRO A 1 91 ? -14.678 -13.006 17.999 1.00 51.00 91 PRO A C 1
ATOM 765 O O . PRO A 1 91 ? -15.031 -12.278 18.957 1.00 51.00 91 PRO A O 1
#

Sequence (91 aa):
MHPLAQLQPDLFWDINLTGLDWNKHKQLIVERVLERGSYKTFRITEEHYGKEVLKNIIRKISYMHPRDISFVKIYFQLQTEDLRCCSTVGP

Foldseek 3Di:
DPLVVQWDPVLAPVPPCPDPDCVVCVLVLLQSCLQPNDPSSVVSNCVVQPPVSSLVSQQPDQDDDPVSVVVCCVVVVDDQCSHNNRNPPDD

Solvent-accessible surface area (backbone atoms only — not comparable to full-atom values): 5574 Å² total; per-residue (Å²): 133,7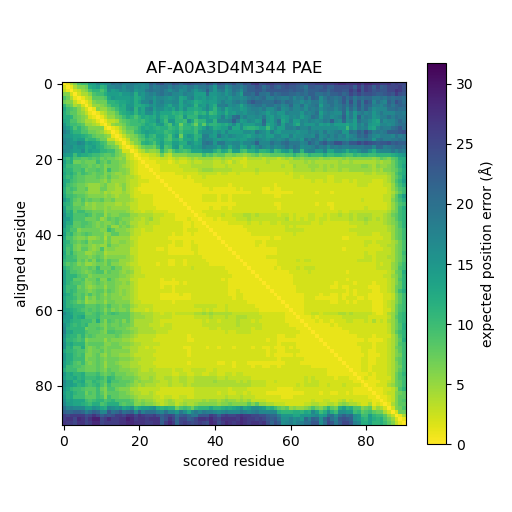0,75,65,80,71,44,66,73,76,68,44,75,92,47,86,65,86,75,78,42,69,82,85,39,41,62,62,51,53,53,39,32,63,77,69,40,52,72,68,41,40,49,54,50,35,71,71,61,32,65,68,53,48,52,61,48,57,30,64,39,73,72,72,54,73,68,48,50,54,49,50,27,66,75,69,70,46,61,61,75,61,24,52,52,62,39,83,77,70,132

pLDDT: mean 83.64, std 16.04, range [42.34, 97.0]

Radius of gyration: 13.43 Å; Cα contacts (8 Å, |Δi|>4): 67; chains: 1; bounding box: 30×24×39 Å